Protein AF-A0A0G0DNC0-F1 (afdb_monomer_lite)

Secondary structure (DSSP, 8-state):
--------PPPEEEEE-TTT--EEEEET--TT--EEE-TTT-PEEE---

Radius of gyration: 15.4 Å; chains: 1; bounding box: 38×25×41 Å

Structure (mmCIF, N/CA/C/O backbone):
data_AF-A0A0G0DNC0-F1
#
_entry.id   AF-A0A0G0DNC0-F1
#
loop_
_atom_site.group_PDB
_atom_site.id
_atom_site.type_symbol
_atom_site.label_atom_id
_atom_site.label_alt_id
_atom_site.label_comp_id
_atom_site.label_asym_id
_atom_site.label_entity_id
_atom_site.l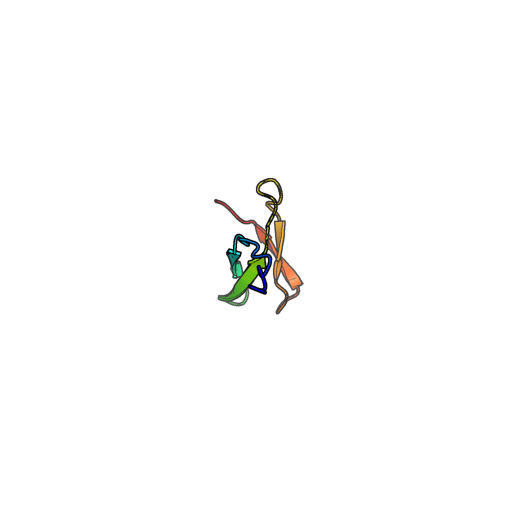abel_seq_id
_atom_site.pdbx_PDB_ins_code
_atom_site.Cartn_x
_atom_site.Cartn_y
_atom_site.Cartn_z
_atom_site.occupancy
_atom_site.B_iso_or_equiv
_atom_site.auth_seq_id
_atom_site.auth_comp_id
_atom_site.auth_asym_id
_atom_site.auth_atom_id
_atom_site.pdbx_PDB_model_num
ATOM 1 N N . MET A 1 1 ? 29.331 -17.430 -30.734 1.00 49.19 1 MET A N 1
ATOM 2 C CA . MET A 1 1 ? 28.033 -16.715 -30.697 1.00 49.19 1 MET A CA 1
ATOM 3 C C . MET A 1 1 ? 27.713 -16.351 -29.253 1.00 49.19 1 MET A C 1
ATOM 5 O O . MET A 1 1 ? 27.513 -17.251 -28.448 1.00 49.19 1 MET A O 1
ATOM 9 N N . ILE A 1 2 ? 27.728 -15.064 -28.900 1.00 65.62 2 ILE A N 1
ATOM 10 C CA . ILE A 1 2 ? 27.415 -14.598 -27.539 1.00 65.62 2 ILE A CA 1
ATOM 11 C C . ILE A 1 2 ? 25.892 -14.425 -27.444 1.00 65.62 2 ILE A C 1
ATOM 13 O O . ILE A 1 2 ? 25.319 -13.613 -28.165 1.00 65.62 2 ILE A O 1
ATOM 17 N N . LYS A 1 3 ? 25.223 -15.210 -26.589 1.00 68.62 3 LYS A N 1
ATOM 18 C CA . LYS A 1 3 ? 23.790 -15.044 -26.295 1.00 68.62 3 LYS A CA 1
ATOM 19 C C . LYS A 1 3 ? 23.599 -13.772 -25.467 1.00 68.62 3 LYS A C 1
ATOM 21 O O . LYS A 1 3 ? 23.981 -13.732 -24.301 1.00 68.62 3 LYS A O 1
ATOM 26 N N . ILE A 1 4 ? 22.998 -12.747 -26.062 1.00 77.50 4 ILE A N 1
ATOM 27 C CA . ILE A 1 4 ? 22.594 -11.533 -25.347 1.00 77.50 4 ILE A CA 1
ATOM 28 C C . ILE A 1 4 ? 21.221 -11.797 -24.722 1.00 77.50 4 ILE A C 1
ATOM 30 O O . ILE A 1 4 ? 20.206 -11.844 -25.418 1.00 77.50 4 ILE A O 1
ATOM 34 N N . SER A 1 5 ? 21.188 -12.000 -23.407 1.00 76.94 5 SER A N 1
ATOM 35 C CA . SER A 1 5 ? 19.939 -12.141 -22.654 1.00 76.94 5 SER A CA 1
ATOM 36 C C . SER A 1 5 ? 19.298 -10.773 -22.429 1.00 76.94 5 SER A C 1
ATOM 38 O O . SER A 1 5 ? 19.946 -9.855 -21.924 1.00 76.94 5 SER A O 1
ATOM 40 N N . LYS A 1 6 ? 18.011 -10.635 -22.768 1.00 83.44 6 LYS A N 1
ATOM 41 C CA . LYS A 1 6 ? 17.224 -9.437 -22.445 1.00 83.44 6 LYS A CA 1
ATOM 42 C C . LYS A 1 6 ? 16.991 -9.386 -20.932 1.00 83.44 6 LYS A C 1
ATOM 44 O O . LYS A 1 6 ? 16.597 -10.387 -20.340 1.00 83.44 6 LYS A O 1
ATOM 49 N N . ARG A 1 7 ? 17.256 -8.232 -20.317 1.00 82.62 7 ARG A N 1
ATOM 50 C CA . ARG A 1 7 ? 16.992 -7.961 -18.896 1.00 82.62 7 ARG A CA 1
ATOM 51 C C . ARG A 1 7 ? 15.975 -6.832 -18.793 1.00 82.62 7 ARG A C 1
ATOM 53 O O . ARG A 1 7 ? 16.047 -5.879 -19.566 1.00 82.62 7 ARG A O 1
ATOM 60 N N . THR A 1 8 ? 15.080 -6.929 -17.822 1.00 84.12 8 THR A N 1
ATOM 61 C CA . THR A 1 8 ? 14.081 -5.903 -17.505 1.00 84.12 8 THR A CA 1
ATOM 62 C C . THR A 1 8 ? 14.275 -5.473 -16.055 1.00 84.12 8 THR A C 1
ATOM 64 O O . THR A 1 8 ? 14.630 -6.298 -15.216 1.00 84.12 8 THR A O 1
ATOM 67 N N . ILE A 1 9 ? 14.095 -4.183 -15.765 1.00 86.19 9 ILE A N 1
ATOM 68 C CA . ILE A 1 9 ? 14.142 -3.647 -14.399 1.00 86.19 9 ILE A CA 1
ATOM 69 C C . ILE A 1 9 ? 12.701 -3.452 -13.939 1.00 86.19 9 ILE A C 1
ATOM 71 O O . ILE A 1 9 ? 11.973 -2.675 -14.551 1.00 86.19 9 ILE A O 1
ATOM 75 N N . GLU A 1 10 ? 12.321 -4.127 -12.860 1.00 88.25 10 GLU A N 1
ATOM 76 C CA . GLU A 1 10 ? 10.996 -4.019 -12.244 1.00 88.25 10 GLU A CA 1
ATOM 77 C C . GLU A 1 10 ? 11.071 -3.144 -10.987 1.00 88.25 10 GLU A C 1
ATOM 79 O O . GLU A 1 10 ? 12.035 -3.212 -10.215 1.00 88.25 10 GLU A O 1
ATOM 84 N N . LYS A 1 11 ? 10.052 -2.309 -10.757 1.00 89.06 11 LYS A N 1
ATOM 85 C CA . LYS A 1 11 ? 9.954 -1.498 -9.529 1.00 89.06 11 LYS A CA 1
ATOM 86 C C . LYS A 1 11 ? 9.034 -2.175 -8.526 1.00 89.06 11 LYS A C 1
ATOM 88 O O . LYS A 1 11 ? 7.845 -2.325 -8.785 1.00 89.06 11 LYS A O 1
ATOM 93 N N . LEU A 1 12 ? 9.556 -2.505 -7.348 1.00 90.44 12 LEU A N 1
ATOM 94 C CA . LEU A 1 12 ? 8.770 -3.107 -6.271 1.00 90.44 12 LEU A CA 1
ATOM 95 C C . LEU A 1 12 ? 8.286 -2.044 -5.282 1.00 90.44 12 LEU A C 1
ATOM 97 O O . LEU A 1 12 ? 9.078 -1.337 -4.660 1.00 90.44 12 LEU A O 1
ATOM 101 N N . SER A 1 13 ? 6.969 -1.961 -5.110 1.00 88.88 13 SER A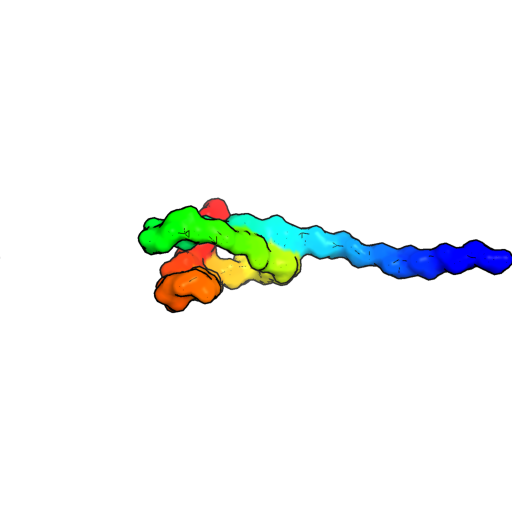 N 1
ATOM 102 C CA . SER A 1 13 ? 6.336 -1.155 -4.063 1.00 88.88 13 SER A CA 1
ATOM 103 C C . SER A 1 13 ? 5.982 -2.038 -2.875 1.00 88.88 13 SER A C 1
ATOM 105 O O . SER A 1 13 ? 5.275 -3.030 -3.036 1.00 88.88 13 SER A O 1
ATOM 107 N N . HIS A 1 14 ? 6.458 -1.671 -1.687 1.00 90.44 14 HIS A N 1
ATOM 108 C CA . HIS A 1 14 ? 6.186 -2.390 -0.444 1.00 90.44 14 HIS A CA 1
ATOM 109 C C . HIS A 1 14 ? 4.958 -1.791 0.241 1.00 90.44 14 HIS A C 1
ATOM 111 O O . HIS A 1 14 ? 4.883 -0.577 0.446 1.00 90.44 14 HIS A O 1
ATOM 117 N N . LEU A 1 15 ? 3.998 -2.639 0.601 1.00 89.19 15 LEU A N 1
ATOM 118 C CA . LEU A 1 15 ? 2.770 -2.239 1.280 1.00 89.19 15 LEU A CA 1
ATOM 119 C C . LEU A 1 15 ? 2.616 -3.015 2.585 1.00 89.19 15 LEU A C 1
ATOM 121 O O . LEU A 1 15 ? 2.914 -4.205 2.655 1.00 89.19 15 LEU A O 1
ATOM 125 N N . ASN A 1 16 ? 2.101 -2.343 3.613 1.00 91.19 16 ASN A N 1
ATOM 126 C CA . ASN A 1 16 ? 1.728 -2.956 4.884 1.00 91.19 16 ASN A CA 1
ATOM 127 C C . ASN A 1 16 ? 0.251 -2.682 5.180 1.00 91.19 16 ASN A C 1
ATOM 129 O O . ASN A 1 16 ? -0.212 -1.551 5.030 1.00 91.19 16 ASN A O 1
ATOM 133 N N . CYS A 1 17 ? -0.494 -3.715 5.578 1.00 90.44 17 CYS A N 1
ATOM 134 C CA . CYS A 1 17 ? -1.908 -3.589 5.913 1.00 90.44 17 CYS A CA 1
ATOM 135 C C . CYS A 1 17 ? -2.066 -3.066 7.338 1.00 90.44 17 CYS A C 1
ATOM 137 O O . CYS A 1 17 ? -1.682 -3.743 8.292 1.00 90.44 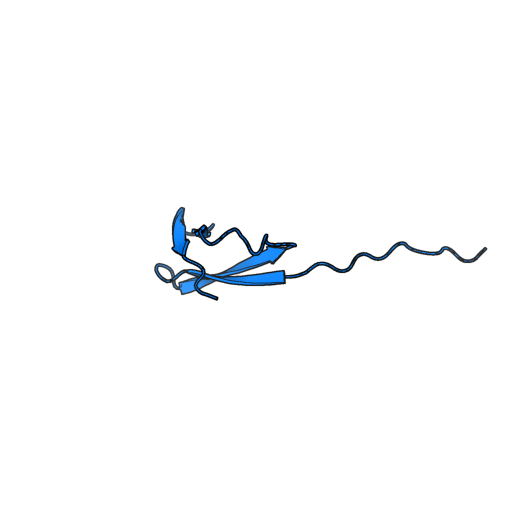17 CYS A O 1
ATOM 139 N N . ILE A 1 18 ? -2.755 -1.938 7.506 1.00 90.06 18 ILE A N 1
ATOM 140 C CA . ILE A 1 18 ? -3.020 -1.380 8.840 1.00 90.06 18 ILE A CA 1
ATOM 141 C C . ILE A 1 18 ? -3.871 -2.297 9.737 1.00 90.06 18 ILE A C 1
ATOM 143 O O . ILE A 1 18 ? -3.751 -2.208 10.959 1.00 90.06 18 ILE A O 1
ATOM 147 N N . PHE A 1 19 ? -4.682 -3.184 9.141 1.00 91.19 19 PHE A N 1
ATOM 148 C CA . PHE A 1 19 ? -5.640 -4.043 9.845 1.00 91.19 19 PHE A CA 1
ATOM 149 C C . PHE A 1 19 ? -5.031 -5.356 10.336 1.00 91.19 19 PHE A C 1
ATOM 151 O O . PHE A 1 19 ? -5.161 -5.681 11.508 1.00 91.19 19 PHE A O 1
ATOM 158 N N . CYS A 1 20 ? -4.378 -6.120 9.455 1.00 92.56 20 CYS A N 1
ATOM 159 C CA . CYS A 1 20 ? -3.796 -7.419 9.812 1.00 92.56 20 CYS A CA 1
ATOM 160 C C . CYS A 1 20 ? -2.276 -7.369 10.019 1.00 92.56 20 CYS A C 1
ATOM 162 O O . CYS A 1 20 ? -1.670 -8.406 10.271 1.00 92.56 20 CYS A O 1
ATOM 164 N N . LYS A 1 21 ? -1.653 -6.189 9.867 1.00 91.00 21 LYS A N 1
ATOM 165 C CA . LYS A 1 21 ? -0.208 -5.922 10.025 1.00 91.00 21 LYS A CA 1
ATOM 166 C C . LYS A 1 21 ? 0.718 -6.699 9.086 1.00 91.00 21 LYS A C 1
ATOM 168 O O . LYS A 1 21 ? 1.937 -6.583 9.179 1.00 91.00 21 LYS A O 1
ATOM 173 N N . LYS A 1 22 ? 0.153 -7.447 8.139 1.00 92.31 22 LYS A N 1
ATOM 174 C CA . LYS A 1 22 ? 0.900 -8.204 7.134 1.00 92.31 22 LYS A CA 1
ATOM 175 C C . LYS A 1 22 ? 1.348 -7.299 5.995 1.00 92.31 22 LYS A C 1
ATOM 177 O O . LYS A 1 22 ? 0.665 -6.329 5.660 1.00 92.31 22 LYS A O 1
ATOM 182 N N . TRP A 1 23 ? 2.481 -7.635 5.395 1.00 91.94 23 TRP A N 1
ATOM 183 C CA . TRP A 1 23 ? 3.067 -6.888 4.290 1.00 91.94 23 TRP A CA 1
ATOM 184 C C . TRP A 1 23 ? 3.038 -7.699 2.991 1.00 91.94 23 TRP A C 1
ATOM 186 O O . TRP A 1 23 ? 2.882 -8.920 3.012 1.00 91.94 23 TRP A O 1
ATOM 196 N N . TRP A 1 24 ? 3.111 -7.005 1.859 1.00 92.38 24 TRP A N 1
ATOM 197 C CA . TRP A 1 24 ? 3.244 -7.593 0.525 1.00 92.38 24 TRP A CA 1
ATOM 198 C C . TRP A 1 24 ? 3.922 -6.602 -0.422 1.00 92.38 24 TRP A C 1
ATOM 200 O O . TRP A 1 24 ? 4.080 -5.420 -0.101 1.00 92.38 24 TRP A O 1
ATOM 210 N N . THR A 1 25 ? 4.312 -7.085 -1.596 1.00 91.94 25 THR A N 1
ATOM 211 C CA . THR A 1 25 ? 4.919 -6.277 -2.654 1.00 91.94 25 THR A CA 1
ATOM 212 C C . THR A 1 25 ? 4.063 -6.277 -3.908 1.00 91.94 25 THR A C 1
ATOM 214 O O . THR A 1 25 ? 3.331 -7.226 -4.190 1.00 91.94 25 THR A O 1
ATOM 217 N N . VAL A 1 26 ? 4.143 -5.182 -4.661 1.00 90.38 26 VAL A N 1
ATOM 218 C CA . VAL A 1 26 ? 3.544 -5.067 -5.991 1.00 90.38 26 VAL A CA 1
ATOM 219 C C . VAL A 1 26 ? 4.606 -4.583 -6.969 1.00 90.38 26 VAL A C 1
ATOM 221 O O . VAL A 1 26 ? 5.213 -3.533 -6.747 1.00 90.38 26 VAL A O 1
ATOM 224 N N . GLY A 1 27 ? 4.815 -5.354 -8.037 1.00 91.50 27 GLY A N 1
ATOM 225 C CA . GLY A 1 27 ? 5.645 -4.966 -9.176 1.00 91.50 27 GLY A CA 1
ATOM 226 C C . GLY A 1 27 ? 4.947 -3.925 -10.045 1.00 91.50 27 GLY A C 1
ATOM 227 O O . GLY A 1 27 ? 3.732 -3.986 -10.238 1.00 91.50 27 GLY A O 1
ATOM 228 N N . ASP A 1 28 ? 5.713 -2.940 -10.503 1.00 87.81 28 ASP A N 1
ATOM 229 C CA . ASP A 1 28 ? 5.294 -1.887 -11.433 1.00 87.81 28 ASP A CA 1
ATOM 230 C C . ASP A 1 28 ? 3.986 -1.192 -11.022 1.00 87.81 28 ASP A C 1
ATOM 232 O O . ASP A 1 28 ? 3.115 -0.855 -11.828 1.00 87.81 28 ASP A O 1
ATOM 236 N N . ALA A 1 29 ? 3.847 -0.956 -9.712 1.00 85.31 29 ALA A N 1
ATOM 237 C CA . ALA A 1 29 ? 2.688 -0.288 -9.146 1.00 85.31 29 ALA A CA 1
ATOM 238 C C . ALA A 1 29 ? 2.537 1.124 -9.734 1.00 85.31 29 ALA A C 1
ATOM 240 O O . ALA A 1 29 ? 3.422 1.975 -9.613 1.00 85.31 29 ALA A O 1
ATOM 241 N N . SER A 1 30 ? 1.379 1.395 -10.345 1.00 82.81 30 SER A N 1
ATOM 242 C CA . SER A 1 30 ? 1.091 2.721 -10.892 1.00 82.81 30 SER A CA 1
ATOM 243 C C . SER A 1 30 ? 1.101 3.776 -9.776 1.00 82.81 30 SER A C 1
ATOM 245 O O . SER A 1 30 ? 0.340 3.637 -8.814 1.00 82.81 30 SER A O 1
ATOM 247 N N . PRO A 1 31 ? 1.856 4.884 -9.914 1.00 76.12 31 PRO A N 1
ATOM 248 C CA . PRO A 1 31 ? 1.915 5.939 -8.897 1.00 76.12 31 PRO A CA 1
ATOM 249 C C . PRO A 1 31 ? 0.569 6.651 -8.687 1.00 76.12 31 PRO A C 1
ATOM 251 O O . PRO A 1 31 ? 0.376 7.338 -7.687 1.00 76.12 31 PRO A O 1
ATOM 254 N N . LYS A 1 32 ? -0.382 6.488 -9.617 1.00 81.62 32 LYS A N 1
ATOM 255 C CA . LYS A 1 32 ? -1.742 7.035 -9.507 1.00 81.62 32 LYS A CA 1
ATOM 256 C C . LYS A 1 32 ? -2.653 6.176 -8.620 1.00 8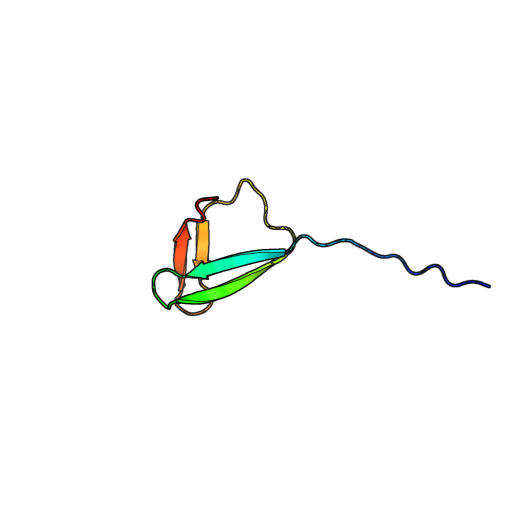1.62 32 LYS A C 1
ATOM 258 O O . LYS A 1 32 ? -3.688 6.659 -8.161 1.00 81.62 32 LYS A O 1
ATOM 263 N N . LYS A 1 33 ? -2.297 4.912 -8.362 1.00 81.44 33 LYS A N 1
ATOM 264 C CA . LYS A 1 33 ? -3.137 3.971 -7.614 1.00 81.44 33 LYS A CA 1
ATOM 265 C C . LYS A 1 33 ? -2.872 4.082 -6.113 1.00 81.44 33 LYS A C 1
ATOM 267 O O . LYS A 1 33 ? -1.916 3.523 -5.586 1.00 81.44 33 LYS A O 1
ATOM 272 N N . LYS A 1 34 ? -3.769 4.791 -5.422 1.00 80.62 3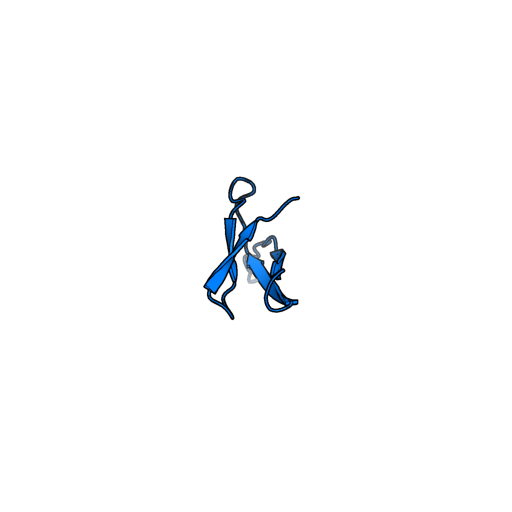4 LYS A N 1
ATOM 273 C CA . LYS A 1 34 ? -3.702 5.025 -3.968 1.00 80.62 34 LYS A CA 1
ATOM 274 C C . LYS A 1 34 ? -4.418 3.964 -3.128 1.00 80.62 34 LYS A C 1
ATOM 276 O O . LYS A 1 34 ? -4.169 3.875 -1.934 1.00 80.62 34 LYS A O 1
ATOM 281 N N . LYS A 1 35 ? -5.299 3.156 -3.728 1.00 86.19 35 LYS A N 1
ATOM 282 C CA . LYS A 1 35 ? -6.072 2.119 -3.024 1.00 86.19 35 LYS A CA 1
ATOM 283 C C . LYS A 1 35 ? -5.624 0.724 -3.446 1.00 86.19 35 LYS A C 1
ATOM 285 O O . LYS A 1 35 ? -5.628 0.397 -4.635 1.00 86.19 35 LYS A O 1
ATOM 290 N N . TRP A 1 36 ? -5.274 -0.092 -2.458 1.00 88.19 36 TRP A N 1
ATOM 291 C CA . TRP A 1 36 ? -4.837 -1.474 -2.638 1.00 88.19 36 TRP A CA 1
ATOM 292 C C . TRP A 1 36 ? -5.581 -2.380 -1.677 1.00 88.19 36 TRP A C 1
ATOM 294 O O . TRP A 1 36 ? -5.691 -2.066 -0.501 1.00 88.19 36 TRP A O 1
ATOM 304 N N . PHE A 1 37 ? -6.074 -3.516 -2.150 1.00 90.88 37 PHE A N 1
ATOM 305 C CA . PHE A 1 37 ? -6.671 -4.502 -1.260 1.00 90.88 37 PHE A CA 1
ATOM 306 C C . PHE A 1 37 ? -5.582 -5.387 -0.670 1.00 90.88 37 PHE A C 1
ATOM 308 O O . PHE A 1 37 ? -4.670 -5.820 -1.375 1.00 90.88 37 PHE A O 1
ATOM 315 N N . CYS A 1 38 ? -5.668 -5.632 0.634 1.00 91.88 38 CYS A N 1
ATOM 316 C CA . CYS A 1 38 ? -4.783 -6.572 1.296 1.00 91.88 38 CYS A CA 1
ATOM 317 C C . CYS A 1 38 ? -5.137 -8.001 0.845 1.00 91.88 38 CYS A C 1
ATOM 319 O O . CYS A 1 38 ? -6.274 -8.420 1.068 1.00 91.88 38 CYS A O 1
ATOM 321 N N . PRO A 1 39 ? -4.189 -8.781 0.294 1.00 93.00 39 PRO A N 1
ATOM 322 C CA . PRO A 1 39 ? -4.474 -10.136 -0.185 1.00 93.00 39 PRO A CA 1
ATOM 323 C C . PRO A 1 39 ? -4.779 -11.131 0.943 1.00 93.00 39 PRO A C 1
ATOM 325 O O . PRO A 1 39 ? -5.228 -12.239 0.688 1.00 93.00 39 PRO A O 1
ATOM 328 N N . TRP A 1 40 ? -4.544 -10.739 2.196 1.00 92.75 40 TRP A N 1
ATOM 329 C CA . TRP A 1 40 ? -4.691 -11.608 3.357 1.00 92.75 40 TRP A CA 1
ATOM 330 C C . TRP A 1 40 ? -6.049 -11.443 4.044 1.00 92.75 40 TRP A C 1
ATOM 332 O O . TRP A 1 40 ? -6.627 -12.422 4.494 1.00 92.75 40 TRP A O 1
ATOM 342 N N . CYS A 1 41 ? -6.544 -10.205 4.168 1.00 93.12 41 CYS A N 1
ATOM 343 C CA . CYS A 1 41 ? -7.786 -9.903 4.893 1.00 93.12 41 CYS A CA 1
ATOM 344 C C . CYS A 1 41 ? -8.863 -9.219 4.040 1.00 93.12 41 CYS A C 1
ATOM 346 O O . CYS A 1 41 ? -9.926 -8.892 4.558 1.00 93.12 41 CYS A O 1
ATOM 348 N N . GLY A 1 42 ? -8.582 -8.928 2.766 1.00 91.56 42 GLY A N 1
ATOM 349 C CA . GLY A 1 42 ? -9.530 -8.307 1.837 1.00 91.56 42 GLY A CA 1
ATOM 350 C C . GLY A 1 42 ? -9.842 -6.831 2.103 1.00 91.56 42 GLY A C 1
ATOM 351 O O . GLY A 1 42 ? -10.559 -6.214 1.322 1.00 91.56 42 GLY A O 1
ATOM 352 N N . LYS A 1 43 ? -9.304 -6.221 3.169 1.00 91.25 43 LYS A N 1
ATOM 353 C CA . LYS A 1 43 ? -9.552 -4.807 3.491 1.00 91.25 43 LYS A CA 1
ATOM 354 C C . LYS A 1 43 ? -8.743 -3.866 2.596 1.00 91.25 43 LYS A C 1
ATOM 356 O O . LYS A 1 43 ? -7.595 -4.154 2.247 1.00 91.25 43 LYS A O 1
ATOM 361 N N . SER A 1 44 ? -9.332 -2.719 2.254 1.00 87.31 44 SER A N 1
ATOM 362 C CA . SER A 1 44 ? -8.663 -1.673 1.479 1.00 87.31 44 SER A CA 1
ATOM 363 C C . SER A 1 44 ? -7.632 -0.935 2.329 1.00 87.31 44 SER A C 1
ATOM 365 O O . SER A 1 44 ? -7.956 -0.375 3.374 1.00 87.31 44 SER A O 1
ATOM 367 N N . ASN A 1 45 ? -6.400 -0.902 1.847 1.00 80.25 45 ASN A N 1
ATOM 368 C CA . ASN A 1 45 ? -5.299 -0.119 2.367 1.00 80.25 45 ASN A CA 1
ATOM 369 C C . ASN A 1 45 ? -5.134 1.133 1.499 1.00 80.25 45 ASN A C 1
ATOM 371 O O . ASN A 1 45 ? -5.052 1.039 0.268 1.00 80.25 45 ASN A O 1
ATOM 375 N N . GLU A 1 46 ? -5.091 2.300 2.132 1.00 73.62 46 GLU A N 1
ATOM 376 C CA . GLU A 1 46 ? -4.810 3.555 1.445 1.00 73.62 46 GLU A CA 1
ATOM 377 C C . GLU A 1 46 ? -3.306 3.823 1.537 1.00 73.62 46 GLU A C 1
ATOM 379 O O . GLU A 1 46 ? -2.761 4.044 2.618 1.00 73.62 46 GLU A O 1
ATOM 384 N N . TYR A 1 47 ? -2.613 3.721 0.405 1.00 65.31 47 TYR A N 1
ATOM 385 C CA . TYR A 1 47 ? -1.187 4.003 0.322 1.00 65.31 47 TYR A CA 1
ATOM 386 C C . TYR A 1 47 ? -0.998 5.523 0.345 1.00 65.31 47 TYR A C 1
ATOM 388 O O . TYR A 1 47 ? -1.163 6.199 -0.675 1.00 65.31 47 TYR A O 1
ATOM 396 N N . LYS A 1 48 ? -0.699 6.070 1.527 1.00 55.53 48 LYS A N 1
ATOM 397 C CA . LYS A 1 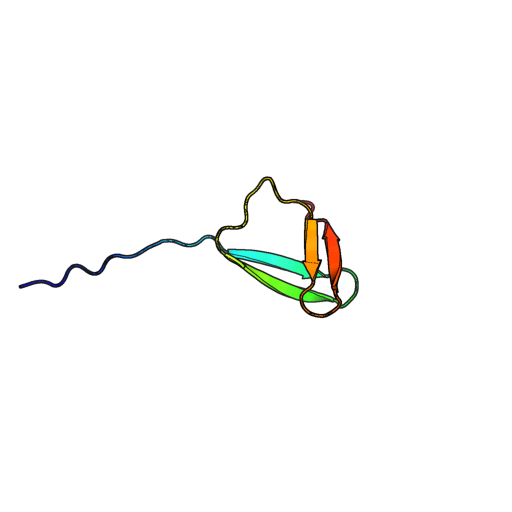48 ? -0.179 7.431 1.666 1.00 55.53 48 LYS A CA 1
ATOM 398 C C . LYS A 1 48 ? 1.332 7.353 1.463 1.00 55.53 48 LYS A C 1
ATOM 400 O O . LYS A 1 48 ? 2.021 6.747 2.277 1.00 55.53 48 LYS A O 1
ATOM 405 N N . LYS A 1 49 ? 1.786 7.859 0.315 1.00 49.34 49 LYS A N 1
ATOM 406 C CA . LYS A 1 49 ? 3.206 8.050 0.012 1.00 49.34 49 LYS A CA 1
ATOM 407 C C . LYS A 1 49 ? 3.810 9.055 0.985 1.00 49.34 49 LYS A C 1
ATOM 409 O O . LYS A 1 49 ? 3.092 10.036 1.286 1.00 49.34 49 LYS A O 1
#

Foldseek 3Di:
DDDDDDDDDWDWDKDADPPPRDIDIDTPDDPPDQWDADPPPRDIDGDDD

Sequence (49 aa):
MIKISKRTIEKLSHLNCIFCKKWWTVGDASPKKKKWFCPWCGKSNEYKK

pLDDT: mean 83.94, std 10.89, range [49.19, 93.12]